Protein AF-A0A561WAS8-F1 (afdb_monomer_lite)

Radius of gyration: 36.41 Å; chains: 1; bounding box: 69×34×92 Å

Organism: Actinoplanes teichomyceticus (NCBI:txid1867)

Foldseek 3Di:
DLVVVVVPDDLVVVCVVVVHDSVVSVVVNVVVVPDPPDPPPPPPDDPPVRVVVVVVVVVVVVVVVVVVVVVVVVVVVVVVVVVVVVVVVVVVVVD

Structure (mmCIF, N/CA/C/O backbone):
data_AF-A0A561WAS8-F1
#
_entry.id   AF-A0A561WAS8-F1
#
loop_
_atom_site.group_PDB
_atom_site.id
_atom_site.type_symbol
_atom_site.label_atom_id
_atom_site.label_alt_id
_atom_site.label_comp_id
_atom_site.label_asym_id
_atom_site.label_entity_id
_atom_site.label_seq_id
_atom_site.pdbx_PDB_ins_code
_atom_site.Cartn_x
_atom_site.Cartn_y
_atom_site.Cartn_z
_atom_site.occupancy
_atom_site.B_iso_or_equiv
_atom_site.auth_seq_id
_atom_site.auth_comp_id
_atom_site.auth_asym_id
_atom_site.auth_atom_id
_atom_site.pdbx_PDB_model_num
ATOM 1 N N . MET A 1 1 ? -22.727 -6.292 29.394 1.00 58.34 1 MET A N 1
ATOM 2 C CA . MET A 1 1 ? -22.466 -7.361 30.388 1.00 58.34 1 MET A CA 1
ATOM 3 C C . MET A 1 1 ? -21.152 -7.123 31.132 1.00 58.34 1 MET A C 1
ATOM 5 O O . MET A 1 1 ? -21.225 -6.563 32.214 1.00 58.34 1 MET A O 1
ATOM 9 N N . ALA A 1 2 ? -19.965 -7.416 30.576 1.00 62.22 2 ALA A N 1
ATOM 10 C CA . ALA A 1 2 ? -18.687 -7.190 31.283 1.00 62.22 2 ALA A CA 1
ATOM 11 C C . ALA A 1 2 ? -18.408 -5.705 31.620 1.00 62.22 2 ALA A C 1
ATOM 13 O O . ALA A 1 2 ? -17.942 -5.390 32.710 1.00 62.22 2 ALA A O 1
ATOM 14 N N . SER A 1 3 ? -18.780 -4.781 30.729 1.00 68.38 3 SER A N 1
ATOM 15 C CA . SER A 1 3 ? -18.698 -3.331 30.969 1.00 68.38 3 SER A CA 1
ATOM 16 C C . SER A 1 3 ? -19.695 -2.811 32.014 1.00 68.38 3 SER A C 1
ATOM 18 O O . SER A 1 3 ? -19.414 -1.820 32.675 1.00 68.38 3 SER A O 1
ATOM 20 N N . GLU A 1 4 ? -20.847 -3.470 32.186 1.00 64.38 4 GLU A N 1
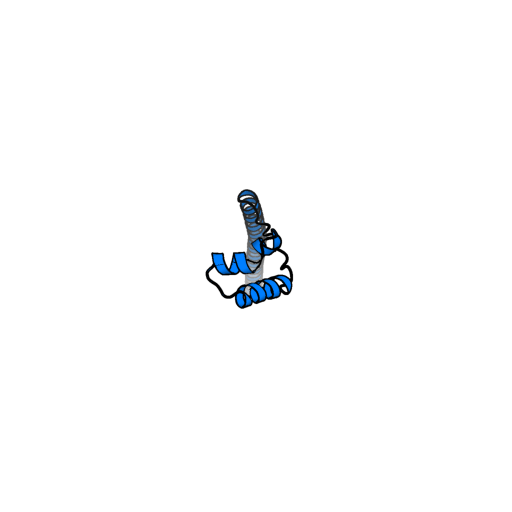ATOM 21 C CA . GLU A 1 4 ? -21.849 -3.090 33.196 1.00 64.38 4 GLU A CA 1
ATOM 22 C C . GLU A 1 4 ? -21.466 -3.608 34.588 1.00 64.38 4 GLU A C 1
ATOM 24 O O . GLU A 1 4 ? -21.681 -2.914 35.577 1.00 64.38 4 GLU A O 1
ATOM 29 N N . TYR A 1 5 ? -20.827 -4.781 34.652 1.00 67.88 5 TYR A N 1
ATOM 30 C CA . TYR A 1 5 ? -20.189 -5.279 35.871 1.00 67.88 5 TYR A CA 1
ATOM 31 C C . TYR A 1 5 ? -19.009 -4.387 36.291 1.00 67.88 5 TYR A C 1
ATOM 33 O O . TYR A 1 5 ? -18.907 -4.006 37.452 1.00 67.88 5 TYR A O 1
ATOM 41 N N . ALA A 1 6 ? -18.168 -3.953 35.341 1.00 65.75 6 ALA A N 1
ATOM 42 C CA . ALA A 1 6 ? -17.097 -2.983 35.606 1.00 65.75 6 ALA A CA 1
ATOM 43 C C . ALA A 1 6 ? -17.618 -1.604 36.067 1.00 65.75 6 ALA A C 1
ATOM 45 O O . ALA A 1 6 ? -16.899 -0.874 36.743 1.00 65.75 6 ALA A O 1
ATOM 46 N N . ALA A 1 7 ? -18.869 -1.261 35.737 1.00 75.00 7 ALA A N 1
ATOM 47 C CA . ALA A 1 7 ? -19.564 -0.066 36.221 1.00 75.00 7 ALA A CA 1
ATOM 48 C C . ALA A 1 7 ? -20.220 -0.249 37.608 1.00 75.00 7 ALA A C 1
ATOM 50 O O . ALA A 1 7 ? -20.893 0.665 38.081 1.00 75.00 7 ALA A O 1
ATOM 51 N N . GLY A 1 8 ? -20.035 -1.406 38.257 1.00 75.81 8 GLY A N 1
ATOM 52 C CA . GLY A 1 8 ? -20.471 -1.668 39.631 1.00 75.81 8 GLY A CA 1
ATOM 53 C C . GLY A 1 8 ? -21.844 -2.326 39.784 1.00 75.81 8 GLY A C 1
ATOM 54 O O . GLY A 1 8 ? -22.352 -2.366 40.900 1.00 75.81 8 GLY A O 1
ATOM 55 N N . ARG A 1 9 ? -22.463 -2.841 38.710 1.00 81.25 9 ARG A N 1
ATOM 56 C CA . ARG A 1 9 ? -23.734 -3.582 38.828 1.00 81.25 9 ARG A CA 1
ATOM 57 C C . ARG A 1 9 ? -23.536 -5.028 39.257 1.00 81.25 9 ARG A C 1
ATOM 59 O O . ARG A 1 9 ? -22.605 -5.702 38.813 1.00 81.25 9 ARG A O 1
ATOM 66 N N . GLU A 1 10 ? -24.484 -5.529 40.042 1.00 83.56 10 GLU A N 1
ATOM 67 C CA . GLU A 1 10 ? -24.478 -6.909 40.509 1.00 83.56 10 GLU A CA 1
ATOM 68 C C . GLU A 1 10 ? -24.820 -7.902 39.381 1.00 83.56 10 GLU A C 1
ATOM 70 O O . GLU A 1 10 ? -25.714 -7.691 38.560 1.00 83.56 10 GLU A O 1
ATOM 75 N N . ILE A 1 11 ? -24.115 -9.037 39.359 1.00 79.38 11 ILE A N 1
ATOM 76 C CA . ILE A 1 11 ? -24.309 -10.137 38.396 1.00 79.38 11 ILE A CA 1
ATOM 77 C C . ILE A 1 11 ? -25.776 -10.619 38.310 1.00 79.38 11 ILE A C 1
ATOM 79 O O . ILE A 1 11 ? -26.252 -10.790 37.184 1.00 79.38 11 ILE A O 1
ATOM 83 N N . PRO A 1 12 ? -26.518 -10.835 39.420 1.00 81.00 12 PRO A N 1
ATOM 84 C CA . PRO A 1 12 ? -27.930 -11.226 39.349 1.00 81.00 12 PRO A CA 1
ATOM 85 C C . PRO A 1 12 ? -28.828 -10.186 38.661 1.00 81.00 12 PRO A C 1
ATOM 87 O O . PRO A 1 12 ? -29.758 -10.569 37.954 1.00 81.00 12 PRO A O 1
ATOM 90 N N . GLU A 1 13 ? -28.533 -8.891 38.791 1.00 81.31 13 GLU A N 1
ATOM 91 C CA . GLU A 1 13 ? -29.290 -7.821 38.126 1.00 81.31 13 GLU A CA 1
ATOM 92 C C . GLU A 1 13 ? -29.055 -7.835 36.606 1.00 81.31 13 GLU A C 1
ATOM 94 O O . GLU A 1 13 ? -29.990 -7.724 35.814 1.00 81.31 13 GLU A O 1
ATOM 99 N N . ILE A 1 14 ? -27.804 -8.051 36.184 1.00 77.31 14 ILE A N 1
ATOM 100 C CA . ILE A 1 14 ? -27.436 -8.196 34.768 1.00 77.31 14 ILE A CA 1
ATOM 101 C C . ILE A 1 14 ? -28.097 -9.452 34.178 1.00 77.31 14 ILE A C 1
ATOM 103 O O . ILE A 1 14 ? -28.643 -9.405 33.078 1.00 77.31 14 ILE A O 1
ATOM 107 N N . ALA A 1 15 ? -28.084 -10.564 34.913 1.00 82.75 15 ALA A N 1
ATOM 108 C CA . ALA A 1 15 ? -28.715 -11.814 34.501 1.00 82.75 15 ALA A CA 1
ATOM 109 C C . ALA A 1 15 ? -30.227 -11.647 34.271 1.00 82.75 15 ALA A C 1
ATOM 111 O O . ALA A 1 15 ? -30.727 -12.022 33.213 1.00 82.75 15 ALA A O 1
ATOM 112 N N . ALA A 1 16 ? -30.927 -11.000 35.208 1.00 83.31 16 ALA A N 1
ATOM 113 C CA . ALA A 1 16 ? -32.357 -10.720 35.093 1.00 83.31 16 ALA A CA 1
ATOM 114 C C . ALA A 1 16 ? -32.680 -9.765 33.931 1.00 83.31 16 ALA A C 1
ATOM 116 O O . ALA A 1 16 ? -33.654 -9.964 33.212 1.00 83.31 16 ALA A O 1
ATOM 117 N N . ARG A 1 17 ? -31.848 -8.741 33.707 1.00 84.31 17 ARG A N 1
ATOM 118 C CA . ARG A 1 17 ? -32.068 -7.744 32.648 1.00 84.31 17 ARG A CA 1
ATOM 119 C C . ARG A 1 17 ? -31.929 -8.313 31.239 1.00 84.31 17 ARG A C 1
ATOM 121 O O . ARG A 1 17 ? -32.620 -7.862 30.330 1.00 84.31 17 ARG A O 1
ATOM 128 N N . TYR A 1 18 ? -31.004 -9.247 31.055 1.00 83.06 18 TYR A N 1
ATOM 129 C CA . TYR A 1 18 ? -30.748 -9.881 29.763 1.00 83.06 18 TYR A CA 1
ATOM 130 C C . TYR A 1 18 ? -31.443 -11.241 29.617 1.00 83.06 18 TYR A C 1
ATOM 132 O O . TYR A 1 18 ? -31.227 -11.895 28.602 1.00 83.06 18 TYR A O 1
ATOM 140 N N . ASP A 1 19 ? -32.251 -11.649 30.603 1.00 89.19 19 ASP A N 1
ATOM 141 C CA . ASP A 1 19 ? -32.928 -12.951 30.665 1.00 89.19 19 ASP A CA 1
ATOM 142 C C . ASP A 1 19 ? -31.974 -14.133 30.404 1.00 89.19 19 ASP A C 1
ATOM 144 O O . ASP A 1 19 ? -32.243 -15.058 29.639 1.00 89.19 19 ASP A O 1
ATOM 148 N N . VAL A 1 20 ? -30.787 -14.071 31.014 1.00 88.25 20 VAL A N 1
ATOM 149 C CA . VAL A 1 20 ? -29.738 -15.090 30.874 1.00 88.25 20 VAL A CA 1
ATOM 150 C C . VAL A 1 20 ? -29.371 -15.683 32.231 1.00 88.25 20 VAL A C 1
ATOM 152 O O . VAL A 1 20 ? -29.386 -14.978 33.240 1.00 88.25 20 VAL A O 1
ATOM 155 N N . PRO A 1 21 ? -28.964 -16.964 32.295 1.00 88.25 21 PRO A N 1
ATOM 156 C CA . PRO A 1 21 ? -28.522 -17.574 33.542 1.00 88.25 21 PRO A CA 1
ATOM 157 C C . PRO A 1 21 ? -27.341 -16.824 34.172 1.00 88.25 21 PRO A C 1
ATOM 159 O O . PRO A 1 21 ? -26.387 -16.453 33.487 1.00 88.25 21 PRO A O 1
ATOM 162 N N . VAL A 1 22 ? -27.334 -16.695 35.501 1.00 84.81 22 VAL A N 1
ATOM 163 C CA . VAL A 1 22 ? -26.232 -16.069 36.265 1.00 84.81 22 VAL A CA 1
ATOM 164 C C . VAL A 1 22 ? -24.874 -16.702 35.927 1.00 84.81 22 VAL A C 1
ATOM 166 O O . VAL A 1 22 ? -23.870 -16.004 35.782 1.00 84.81 22 VAL A O 1
ATOM 169 N N . ALA A 1 23 ? -24.848 -18.023 35.726 1.00 85.62 23 ALA A N 1
ATOM 170 C CA . ALA A 1 23 ? -23.650 -18.758 35.323 1.00 85.62 23 ALA A CA 1
ATOM 171 C C . ALA A 1 23 ? -23.095 -18.305 33.959 1.00 85.62 23 ALA A C 1
ATOM 173 O O . ALA A 1 23 ? -21.880 -18.264 33.773 1.00 85.62 23 ALA A O 1
ATOM 174 N N . TYR A 1 24 ? -23.969 -17.921 33.023 1.00 83.12 24 TYR A N 1
ATOM 175 C CA . TYR A 1 24 ? -23.568 -17.398 31.719 1.00 83.12 24 TYR A CA 1
ATOM 176 C C . TYR A 1 24 ? -22.899 -16.028 31.862 1.00 83.12 24 TYR A C 1
ATOM 178 O O . TYR A 1 24 ? -21.814 -15.816 31.328 1.00 83.12 24 TYR A O 1
ATOM 186 N N . VAL A 1 25 ? -23.484 -15.128 32.660 1.00 80.94 25 VAL A N 1
ATOM 187 C CA . VAL A 1 25 ? -22.896 -13.805 32.932 1.00 80.94 25 VAL A CA 1
ATOM 188 C C . VAL A 1 25 ? -21.525 -13.942 33.599 1.00 80.94 25 VAL A C 1
ATOM 190 O O . VAL A 1 25 ? -20.582 -13.262 33.199 1.00 80.94 25 VAL A O 1
ATOM 193 N N . LYS A 1 26 ? -21.384 -14.866 34.559 1.00 84.50 26 LYS A N 1
ATOM 194 C CA . LYS A 1 26 ? -20.105 -15.149 35.225 1.00 84.50 26 LYS A CA 1
ATOM 195 C C . LYS A 1 26 ? -19.036 -15.625 34.236 1.00 84.50 26 LYS A C 1
ATOM 197 O O . LYS A 1 26 ? -17.936 -15.080 34.233 1.00 84.50 26 LYS A O 1
ATOM 202 N N . ARG A 1 27 ? -19.380 -16.560 33.345 1.00 84.19 27 ARG A N 1
ATOM 203 C CA . ARG A 1 27 ? -18.473 -17.052 32.297 1.00 84.19 27 ARG A CA 1
ATOM 204 C C . ARG A 1 27 ? -18.036 -15.941 31.340 1.00 84.19 27 ARG A C 1
ATOM 206 O O . ARG A 1 27 ? -16.860 -15.855 31.017 1.00 84.19 27 ARG A O 1
ATOM 213 N N . VAL A 1 28 ? -18.955 -15.064 30.932 1.00 80.12 28 VAL A N 1
ATOM 214 C CA . VAL A 1 28 ? -18.650 -13.916 30.057 1.00 80.12 28 VAL A CA 1
ATOM 215 C C . VAL A 1 28 ? -17.698 -12.925 30.736 1.00 80.12 28 VAL A C 1
ATOM 217 O O . VAL A 1 28 ? -16.834 -12.356 30.073 1.00 80.12 28 VAL A O 1
ATOM 220 N N . ILE A 1 29 ? -17.831 -12.714 32.049 1.00 80.81 29 ILE A N 1
ATOM 221 C CA . ILE A 1 29 ? -16.916 -11.859 32.821 1.00 80.81 29 ILE A CA 1
ATOM 222 C C . ILE A 1 29 ? -15.534 -12.512 32.942 1.00 80.81 29 ILE A C 1
ATOM 224 O O . ILE A 1 29 ? -14.532 -11.837 32.726 1.00 80.81 29 ILE A O 1
ATOM 228 N N . GLU A 1 30 ? -15.470 -13.810 33.246 1.00 82.44 30 GLU A N 1
ATOM 229 C CA . GLU A 1 30 ? -14.210 -14.563 33.327 1.00 82.44 30 GLU A CA 1
ATOM 230 C C . GLU A 1 30 ? -13.475 -14.586 31.978 1.00 82.44 30 GLU A C 1
ATOM 232 O O . GLU A 1 30 ? -12.271 -14.344 31.925 1.00 82.44 30 GLU A O 1
ATOM 237 N N . GLU A 1 31 ? -14.196 -14.786 30.874 1.00 78.12 31 GLU A N 1
ATOM 238 C CA . GLU A 1 31 ? -13.644 -14.760 29.516 1.00 78.12 31 GLU A CA 1
ATOM 239 C C . GLU A 1 31 ? -13.175 -13.353 29.111 1.00 78.12 31 GLU A C 1
ATOM 241 O O . GLU A 1 31 ? -12.107 -13.202 28.519 1.00 78.12 31 GLU A O 1
ATOM 246 N N . ALA A 1 32 ? -13.909 -12.305 29.501 1.00 70.88 32 ALA A N 1
ATOM 247 C CA . ALA A 1 32 ? -13.492 -10.919 29.292 1.00 70.88 32 ALA A CA 1
ATOM 248 C C . ALA A 1 32 ? -12.272 -10.521 30.143 1.00 70.88 32 ALA A C 1
ATOM 250 O O . ALA A 1 32 ? -11.468 -9.705 29.699 1.00 70.88 32 ALA A O 1
ATOM 251 N N . ALA A 1 33 ? -12.121 -11.090 31.343 1.00 70.25 33 ALA A N 1
ATOM 252 C CA . ALA A 1 33 ? -10.961 -10.876 32.209 1.00 70.25 33 ALA A CA 1
ATOM 253 C C . ALA A 1 33 ? -9.722 -11.662 31.742 1.00 70.25 33 ALA A C 1
ATOM 255 O O . ALA A 1 33 ? -8.597 -11.202 31.929 1.00 70.25 33 ALA A O 1
ATOM 256 N N . ALA A 1 34 ? -9.922 -12.835 31.133 1.00 69.94 34 ALA A N 1
ATOM 257 C CA . ALA A 1 34 ? -8.858 -13.676 30.588 1.00 69.94 34 ALA A CA 1
ATOM 258 C C . ALA A 1 34 ? -8.419 -13.269 29.171 1.00 69.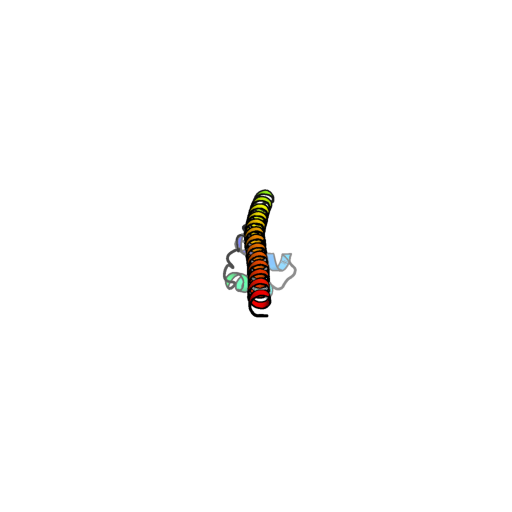94 34 ALA A C 1
ATOM 260 O O . ALA A 1 34 ? -7.336 -13.658 28.728 1.00 69.94 34 ALA A O 1
ATOM 261 N N . ALA A 1 35 ? -9.232 -12.497 28.445 1.00 65.12 35 ALA A N 1
ATOM 262 C CA . ALA A 1 35 ? -8.861 -11.987 27.136 1.00 65.12 35 ALA A CA 1
ATOM 263 C C . ALA A 1 35 ? -7.695 -10.989 27.282 1.00 65.12 35 ALA A C 1
ATOM 265 O O . ALA A 1 35 ? -7.854 -9.954 27.937 1.00 65.12 35 ALA A O 1
ATOM 266 N N . PRO A 1 36 ? -6.521 -11.240 26.667 1.00 55.34 36 PRO A N 1
ATOM 267 C CA . PRO A 1 36 ? -5.472 -10.235 26.627 1.00 55.34 36 PRO A CA 1
ATOM 268 C C . PRO A 1 36 ? -6.047 -9.004 25.930 1.00 55.34 36 PRO A C 1
ATOM 270 O O . PRO A 1 36 ? -6.623 -9.126 24.847 1.00 55.34 36 PRO A O 1
ATOM 273 N N . LEU A 1 37 ? -5.905 -7.836 26.564 1.00 61.16 37 LEU A N 1
ATOM 274 C CA . LEU A 1 37 ? -6.212 -6.533 25.981 1.00 61.16 37 LEU A CA 1
ATOM 275 C C . LEU A 1 37 ? -5.508 -6.459 24.626 1.00 61.16 37 LEU A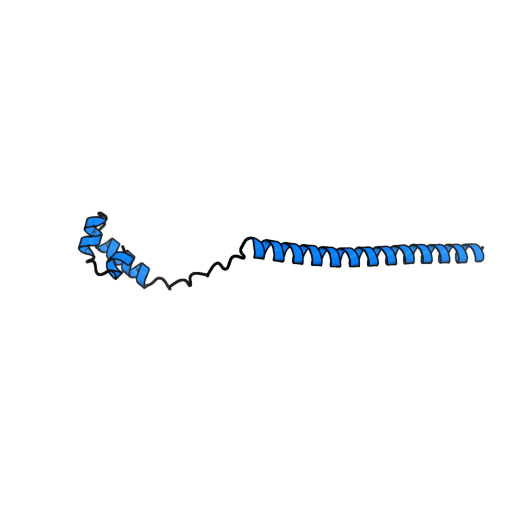 C 1
ATOM 277 O O . LEU A 1 37 ? -4.313 -6.168 24.555 1.00 61.16 37 LEU A O 1
ATOM 281 N N . GLN A 1 38 ? -6.217 -6.795 23.547 1.00 55.81 38 GLN A N 1
ATOM 282 C CA . GLN A 1 38 ? -5.643 -6.689 22.221 1.00 55.81 38 GLN A CA 1
ATOM 283 C C . GLN A 1 38 ? -5.326 -5.209 22.043 1.00 55.81 38 GLN A C 1
ATOM 285 O O . GLN A 1 38 ? -6.236 -4.385 22.195 1.00 55.81 38 GLN A O 1
ATOM 290 N N . PRO A 1 39 ? -4.062 -4.838 21.773 1.00 51.66 39 PRO A N 1
ATOM 291 C CA . PRO A 1 39 ? -3.746 -3.455 21.507 1.00 51.66 39 PRO A CA 1
ATOM 292 C C . PRO A 1 39 ? -4.622 -3.059 20.331 1.00 51.66 39 PRO A C 1
ATOM 294 O O . PRO A 1 39 ? -4.537 -3.659 19.255 1.00 51.66 39 PRO A O 1
ATOM 297 N N . VAL A 1 40 ? -5.511 -2.092 20.561 1.00 56.06 40 VAL A N 1
ATOM 298 C CA . VAL A 1 40 ? -6.261 -1.433 19.502 1.00 56.06 40 VAL A CA 1
ATOM 299 C C . VAL A 1 40 ? -5.195 -0.949 18.535 1.00 56.06 40 VAL A C 1
ATOM 301 O O . VAL A 1 40 ? -4.508 0.031 18.814 1.00 56.06 40 VAL A O 1
ATOM 304 N N . ARG A 1 41 ? -4.968 -1.694 17.443 1.00 54.91 41 ARG A N 1
ATOM 305 C CA . ARG A 1 41 ? -4.079 -1.269 16.366 1.00 54.91 41 ARG A CA 1
ATOM 306 C C . ARG A 1 41 ? -4.665 0.049 15.912 1.00 54.91 41 ARG A C 1
ATOM 308 O O . ARG A 1 41 ? -5.681 0.056 15.219 1.00 54.91 41 ARG A O 1
ATOM 315 N N . SER A 1 42 ? -4.070 1.148 16.363 1.00 53.72 42 SER A N 1
ATOM 316 C CA . SER A 1 42 ? -4.418 2.484 15.922 1.00 53.72 42 SER A CA 1
ATOM 317 C C . SER A 1 42 ? -4.302 2.445 14.407 1.00 53.72 42 SER A C 1
ATOM 319 O O . SER A 1 42 ? -3.199 2.327 13.865 1.00 53.72 42 SER A O 1
ATOM 321 N N . ARG A 1 43 ? -5.442 2.413 13.719 1.00 60.03 43 ARG A N 1
ATOM 322 C CA . ARG A 1 43 ? -5.494 2.478 12.265 1.00 60.03 43 ARG A CA 1
ATOM 323 C C . ARG A 1 43 ? -5.142 3.914 11.905 1.00 60.03 43 ARG A C 1
ATOM 325 O O . ARG A 1 43 ? -6.025 4.739 11.712 1.00 60.03 43 ARG A O 1
ATOM 332 N N . TRP A 1 44 ? -3.849 4.223 11.884 1.00 60.88 44 TRP A N 1
ATOM 333 C CA . TRP A 1 44 ? -3.347 5.457 11.297 1.00 60.88 44 TRP A CA 1
ATOM 334 C C . TRP A 1 44 ? -3.594 5.354 9.797 1.00 60.88 44 TRP A C 1
ATOM 336 O O . TRP A 1 44 ? -2.821 4.747 9.061 1.00 60.88 44 TRP A O 1
ATOM 346 N N . SER A 1 45 ? -4.734 5.871 9.357 1.00 68.31 45 SER A N 1
ATOM 347 C CA . SER A 1 45 ? -5.028 6.045 7.944 1.00 68.31 45 SER A CA 1
ATOM 348 C C . SER A 1 45 ? -4.574 7.433 7.529 1.00 68.31 45 SER A C 1
ATOM 350 O O . SER A 1 45 ? -4.940 8.424 8.166 1.00 68.31 45 SER A O 1
ATOM 352 N N . LEU A 1 46 ? -3.818 7.517 6.440 1.00 69.38 46 LEU A N 1
ATOM 353 C CA . LEU A 1 46 ? -3.568 8.790 5.782 1.00 69.38 46 LEU A CA 1
ATOM 354 C C . LEU A 1 46 ? -4.916 9.379 5.349 1.00 69.38 46 LEU A C 1
ATOM 356 O O . LEU A 1 46 ? -5.694 8.732 4.646 1.00 69.38 46 LEU A O 1
ATOM 360 N N . GLY A 1 47 ? -5.199 10.606 5.789 1.00 71.94 47 GLY A N 1
ATOM 361 C CA . GLY A 1 47 ? -6.351 11.357 5.298 1.00 71.94 47 GLY A CA 1
ATOM 362 C C . GLY A 1 47 ? -6.257 11.586 3.786 1.00 71.94 47 GLY A C 1
ATOM 363 O O . GLY A 1 47 ? -5.214 11.371 3.167 1.00 71.94 47 GLY A O 1
ATOM 364 N N . TYR A 1 48 ? -7.335 12.077 3.180 1.00 74.38 48 TYR A N 1
ATOM 365 C CA . TYR A 1 48 ? -7.428 12.294 1.730 1.00 74.38 48 TYR A CA 1
ATOM 366 C C . TYR A 1 48 ? -6.223 13.047 1.128 1.00 74.38 48 TYR A C 1
ATOM 368 O O . TYR A 1 48 ? -5.704 12.660 0.081 1.00 74.38 48 TYR A O 1
ATOM 376 N N . GLN A 1 49 ? -5.723 14.080 1.814 1.00 78.38 49 GLN A N 1
ATOM 377 C CA . GLN A 1 49 ? -4.540 14.826 1.374 1.00 78.38 49 GLN A CA 1
ATOM 378 C C . GLN A 1 49 ? -3.246 14.005 1.460 1.00 78.38 49 GLN A C 1
ATOM 380 O O . GLN A 1 49 ? -2.443 14.041 0.530 1.00 78.38 49 GLN A O 1
ATOM 385 N N . GLY A 1 50 ? -3.074 13.219 2.527 1.00 74.19 50 GLY A N 1
ATOM 386 C CA . GLY A 1 50 ? -1.933 12.316 2.679 1.00 74.19 50 GLY A CA 1
ATOM 387 C C . GLY A 1 50 ? -1.910 11.242 1.593 1.00 74.19 50 GLY A C 1
ATOM 388 O O . GLY A 1 50 ? -0.866 10.987 0.998 1.00 74.19 50 GLY A O 1
ATOM 389 N N . ASN A 1 51 ? -3.079 10.692 1.249 1.00 82.56 51 ASN A N 1
ATOM 390 C CA . ASN A 1 51 ? -3.202 9.755 0.135 1.00 82.56 51 ASN A CA 1
ATOM 391 C C . ASN A 1 51 ? -2.856 10.407 -1.209 1.00 82.56 51 ASN A C 1
ATOM 393 O O . ASN A 1 51 ? -2.122 9.804 -1.983 1.00 82.56 51 ASN A O 1
ATOM 397 N N . ARG A 1 52 ? -3.309 11.640 -1.487 1.00 75.81 52 ARG A N 1
ATOM 398 C CA . ARG A 1 52 ? -2.945 12.356 -2.728 1.00 75.81 52 ARG A CA 1
ATOM 399 C C . ARG A 1 52 ? -1.447 12.644 -2.824 1.00 75.81 52 ARG A C 1
ATOM 401 O O . ARG A 1 52 ? -0.879 12.471 -3.899 1.00 75.81 52 ARG A O 1
ATOM 408 N N . ALA A 1 53 ? -0.813 13.053 -1.725 1.00 79.31 53 ALA A N 1
ATOM 409 C CA . ALA A 1 53 ? 0.627 13.305 -1.686 1.00 79.31 53 ALA A CA 1
ATOM 410 C C . ALA A 1 53 ? 1.433 12.024 -1.952 1.00 79.31 53 ALA A C 1
ATOM 412 O O . ALA A 1 53 ? 2.371 12.031 -2.749 1.00 79.31 53 ALA A O 1
ATOM 413 N N . LEU A 1 54 ? 1.021 10.906 -1.348 1.00 82.06 54 LEU A N 1
ATOM 414 C CA . LEU A 1 54 ? 1.648 9.606 -1.566 1.00 82.06 54 LEU A CA 1
ATOM 415 C C . LEU A 1 54 ? 1.471 9.126 -3.014 1.00 82.06 54 LEU A C 1
ATOM 417 O O . LEU A 1 54 ? 2.429 8.667 -3.630 1.00 82.06 54 LEU A O 1
ATOM 421 N N . LEU A 1 55 ? 0.280 9.307 -3.591 1.00 85.12 55 LEU A N 1
ATOM 422 C CA . LEU A 1 55 ? 0.003 8.973 -4.991 1.00 85.12 55 LEU A CA 1
ATOM 423 C C . LEU A 1 55 ? 0.874 9.792 -5.955 1.00 85.12 55 LEU A C 1
ATOM 425 O O . LEU A 1 55 ? 1.439 9.233 -6.891 1.00 85.12 55 LEU A O 1
ATOM 429 N N . ALA A 1 56 ? 1.040 11.093 -5.701 1.00 81.25 56 ALA A N 1
ATOM 430 C CA . ALA A 1 56 ? 1.900 11.960 -6.505 1.00 81.25 56 ALA A CA 1
ATOM 431 C C . ALA A 1 56 ? 3.378 11.541 -6.438 1.00 81.25 56 ALA A C 1
ATOM 433 O O . ALA A 1 56 ? 4.046 11.486 -7.469 1.00 81.25 56 ALA A O 1
ATOM 434 N N . LEU A 1 57 ? 3.877 11.188 -5.249 1.00 87.50 57 LEU A N 1
ATOM 435 C CA . LEU A 1 57 ? 5.241 10.682 -5.068 1.00 87.50 57 LEU A CA 1
ATOM 436 C C . LEU A 1 57 ? 5.473 9.366 -5.816 1.00 87.50 57 LEU A C 1
ATOM 438 O O . LEU A 1 57 ? 6.480 9.217 -6.507 1.00 87.50 57 LEU A O 1
ATOM 442 N N . VAL A 1 58 ? 4.529 8.428 -5.718 1.00 85.75 58 VAL A N 1
ATOM 443 C CA . VAL A 1 58 ? 4.607 7.134 -6.411 1.00 85.75 58 VAL A CA 1
ATOM 444 C C . VAL A 1 58 ? 4.595 7.326 -7.928 1.00 85.75 58 VAL A C 1
ATOM 446 O O . VAL A 1 58 ? 5.427 6.743 -8.625 1.00 85.75 58 VAL A O 1
ATOM 449 N N . LEU A 1 59 ? 3.707 8.181 -8.445 1.00 79.50 59 LEU A N 1
ATOM 450 C CA . LEU A 1 59 ? 3.649 8.503 -9.872 1.00 79.50 59 LEU A CA 1
ATOM 451 C C . LEU A 1 59 ? 4.931 9.191 -10.358 1.00 79.50 59 LEU A C 1
ATOM 453 O O . LEU A 1 59 ? 5.450 8.831 -11.412 1.00 79.50 59 LEU A O 1
ATOM 457 N N . GLY A 1 60 ? 5.481 10.128 -9.581 1.00 75.75 60 GLY A N 1
ATOM 458 C CA . GLY A 1 60 ? 6.747 10.791 -9.898 1.00 75.75 60 GLY A CA 1
ATOM 459 C C . GLY A 1 60 ? 7.929 9.819 -9.943 1.00 75.75 60 GLY A C 1
ATOM 460 O O . GLY A 1 60 ? 8.742 9.875 -10.864 1.00 75.75 60 GLY A O 1
ATOM 461 N N . TRP A 1 61 ? 8.000 8.875 -9.001 1.00 80.19 61 TRP A N 1
ATOM 462 C CA . TRP A 1 61 ? 9.041 7.844 -8.980 1.00 80.19 61 TRP A CA 1
ATOM 463 C C . TRP A 1 61 ? 8.930 6.870 -10.161 1.00 80.19 61 TRP A C 1
ATOM 465 O O . TRP A 1 61 ? 9.938 6.540 -10.793 1.00 80.19 61 TRP A O 1
ATOM 475 N N . LEU A 1 62 ? 7.708 6.449 -10.503 1.00 75.06 62 LEU A N 1
ATOM 476 C CA . LEU A 1 62 ? 7.437 5.624 -11.683 1.00 75.06 62 LEU A CA 1
ATOM 477 C C . LEU A 1 62 ? 7.823 6.347 -12.975 1.00 75.06 62 LEU A C 1
ATOM 479 O O . LEU A 1 62 ? 8.487 5.754 -13.822 1.00 75.06 62 LEU A O 1
ATOM 483 N N . ALA A 1 63 ? 7.470 7.628 -13.105 1.00 74.44 63 ALA A N 1
ATOM 484 C CA . ALA A 1 63 ? 7.846 8.446 -14.253 1.00 74.44 63 ALA A CA 1
ATOM 485 C C . ALA A 1 63 ? 9.371 8.586 -14.367 1.00 74.44 63 ALA A C 1
ATOM 487 O O . ALA A 1 63 ? 9.927 8.385 -15.443 1.00 74.44 63 ALA A O 1
ATOM 488 N N . TRP A 1 64 ? 10.069 8.839 -13.256 1.00 72.94 64 TRP A N 1
ATOM 489 C CA . TRP A 1 64 ? 11.532 8.899 -13.228 1.00 72.94 64 TRP A CA 1
ATOM 490 C C . TRP A 1 64 ? 12.176 7.583 -13.688 1.00 72.94 64 TRP A C 1
ATOM 492 O O . TRP A 1 64 ? 13.093 7.577 -14.513 1.00 72.94 64 TRP A O 1
ATOM 502 N N . ARG A 1 65 ? 11.681 6.443 -13.189 1.00 75.00 65 ARG A N 1
ATOM 503 C CA . ARG A 1 65 ? 12.154 5.112 -13.596 1.00 75.00 65 ARG A CA 1
ATOM 504 C C . ARG A 1 65 ? 11.856 4.805 -15.062 1.00 75.00 65 ARG A C 1
ATOM 506 O O . ARG A 1 65 ? 12.722 4.256 -15.741 1.00 75.00 65 ARG A O 1
ATOM 513 N N . ALA A 1 66 ? 10.672 5.169 -15.548 1.00 70.75 66 ALA A N 1
ATOM 514 C CA . ALA A 1 66 ? 10.283 4.994 -16.943 1.00 70.75 66 ALA A CA 1
ATOM 515 C C . ALA A 1 66 ? 11.161 5.833 -17.881 1.00 70.75 66 ALA A C 1
ATOM 517 O O . ALA A 1 66 ? 11.625 5.320 -18.897 1.00 70.75 66 ALA A O 1
ATOM 518 N N . SER A 1 67 ? 11.476 7.076 -17.505 1.00 70.94 67 SER A N 1
ATOM 519 C CA . SER A 1 67 ? 12.415 7.924 -18.244 1.00 70.94 67 SER A CA 1
ATOM 520 C C . SER A 1 67 ? 13.803 7.292 -18.323 1.00 70.94 67 SER A C 1
ATOM 522 O O . SER A 1 67 ? 14.378 7.225 -19.403 1.00 70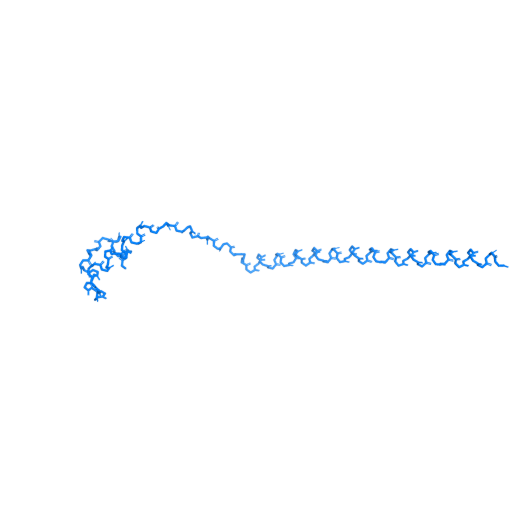.94 67 SER A O 1
ATOM 524 N N . GLY A 1 68 ? 14.317 6.740 -17.218 1.00 70.12 68 GLY A N 1
ATOM 525 C CA . GLY A 1 68 ? 15.582 5.998 -17.230 1.00 70.12 68 GLY A CA 1
ATOM 526 C C . GLY A 1 68 ? 15.562 4.797 -18.183 1.00 70.12 68 GLY A C 1
ATOM 527 O O . GLY A 1 68 ? 16.515 4.591 -18.930 1.00 70.12 68 GLY A O 1
ATOM 528 N N . ALA A 1 69 ? 14.463 4.038 -18.213 1.00 66.56 69 ALA A N 1
ATOM 529 C CA . ALA A 1 69 ? 14.303 2.911 -19.131 1.00 66.56 69 ALA A CA 1
ATOM 530 C C . ALA A 1 69 ? 14.249 3.359 -20.602 1.00 66.56 69 ALA A C 1
ATOM 532 O O . ALA A 1 69 ? 14.912 2.752 -21.440 1.00 66.56 69 ALA A O 1
ATOM 533 N N . LEU A 1 70 ? 13.520 4.434 -20.921 1.00 68.06 70 LEU A N 1
ATOM 534 C CA . LEU A 1 70 ? 13.466 5.002 -22.274 1.00 68.06 70 LEU A CA 1
ATOM 535 C C . LEU A 1 70 ? 14.847 5.456 -22.754 1.00 68.06 70 LEU A C 1
ATOM 537 O O . LEU A 1 70 ? 15.214 5.181 -23.898 1.00 68.06 70 LEU A O 1
ATOM 541 N N . THR A 1 71 ? 15.634 6.080 -21.875 1.00 69.81 71 THR A N 1
ATOM 542 C CA . THR A 1 71 ? 17.017 6.476 -22.165 1.00 69.81 71 THR A CA 1
ATOM 543 C C . THR A 1 71 ? 17.902 5.254 -22.414 1.00 69.81 71 THR A C 1
ATOM 545 O O . THR A 1 71 ? 18.634 5.209 -23.397 1.00 69.81 71 THR A O 1
ATOM 548 N N . VAL A 1 72 ? 17.805 4.210 -21.587 1.00 75.31 72 VAL A N 1
ATOM 549 C CA . VAL A 1 72 ? 18.574 2.969 -21.794 1.00 75.31 72 VAL A CA 1
ATOM 550 C C . VAL A 1 72 ? 18.215 2.312 -23.130 1.00 75.31 72 VAL A C 1
ATOM 552 O O . VAL A 1 72 ? 19.112 1.957 -23.893 1.00 75.31 72 VAL A O 1
ATOM 555 N N . TRP A 1 73 ? 16.926 2.201 -23.459 1.00 72.81 73 TRP A N 1
ATOM 556 C CA . TRP A 1 73 ? 16.482 1.604 -24.722 1.00 72.81 73 TRP A CA 1
ATOM 557 C C . TRP A 1 73 ? 16.921 2.409 -25.944 1.00 72.81 73 TRP A C 1
ATOM 559 O O . TRP A 1 73 ? 17.346 1.815 -26.933 1.00 72.81 73 TRP A O 1
ATOM 569 N N . THR A 1 74 ? 16.887 3.742 -25.879 1.00 74.88 74 THR A N 1
ATOM 570 C CA . THR A 1 74 ? 17.399 4.590 -26.968 1.00 74.88 74 THR A CA 1
ATOM 571 C C . THR A 1 74 ? 18.907 4.434 -27.150 1.00 74.88 74 THR A C 1
ATOM 573 O O . THR A 1 74 ? 19.352 4.276 -28.285 1.00 74.88 74 THR A O 1
ATOM 576 N N . PHE A 1 75 ? 19.693 4.379 -26.071 1.00 73.62 75 PHE A N 1
ATOM 577 C CA . PHE A 1 75 ? 21.134 4.107 -26.159 1.00 73.62 75 PHE A CA 1
ATOM 578 C C . PHE A 1 75 ? 21.439 2.733 -26.766 1.00 73.62 75 PHE A C 1
ATOM 580 O O . PHE A 1 75 ? 22.315 2.625 -27.623 1.00 73.62 75 PHE A O 1
ATOM 587 N N . VAL A 1 76 ? 20.700 1.693 -26.368 1.00 83.25 76 VAL A N 1
ATOM 588 C CA . VAL A 1 76 ? 20.847 0.344 -26.938 1.00 83.25 76 VAL A CA 1
ATOM 589 C C . VAL A 1 76 ? 20.528 0.350 -28.432 1.00 83.25 76 VAL A C 1
ATOM 591 O O . VAL A 1 76 ? 21.288 -0.203 -29.224 1.00 83.25 76 VAL A O 1
ATOM 594 N N . LEU A 1 77 ? 19.445 1.013 -28.841 1.00 87.25 77 LEU A N 1
ATOM 595 C CA . LEU A 1 77 ? 19.028 1.075 -30.241 1.00 87.25 77 LEU A CA 1
ATOM 596 C C . LEU A 1 77 ? 20.064 1.822 -31.096 1.00 87.25 77 LEU A C 1
ATOM 598 O O . LEU A 1 77 ? 20.461 1.327 -32.150 1.00 87.25 77 LEU A O 1
ATOM 602 N N . VAL A 1 78 ? 20.586 2.952 -30.603 1.00 87.62 78 VAL A N 1
ATOM 603 C CA . VAL A 1 78 ? 21.686 3.685 -31.251 1.00 87.62 78 VAL A CA 1
ATOM 604 C C . VAL A 1 78 ? 22.939 2.813 -31.360 1.00 87.62 78 VAL A C 1
ATOM 606 O O . VAL A 1 78 ? 23.537 2.748 -32.431 1.00 87.62 78 VAL A O 1
ATOM 609 N N . ALA A 1 79 ? 23.320 2.094 -30.302 1.00 83.44 79 ALA A N 1
ATOM 610 C CA . ALA A 1 79 ? 24.490 1.217 -30.322 1.00 83.44 79 ALA A CA 1
ATOM 611 C C . ALA A 1 79 ? 24.355 0.086 -31.357 1.00 83.44 79 ALA A C 1
ATOM 613 O O . ALA A 1 79 ? 25.305 -0.190 -32.089 1.00 83.44 79 ALA A O 1
ATOM 614 N N . VAL A 1 80 ? 23.173 -0.527 -31.472 1.00 90.38 80 VAL A N 1
ATOM 615 C CA . VAL A 1 80 ? 22.894 -1.567 -32.477 1.00 90.38 80 VAL A CA 1
ATOM 616 C C . VAL A 1 80 ? 22.958 -0.997 -33.897 1.00 90.38 80 VAL A C 1
ATOM 618 O O . VAL A 1 80 ? 23.565 -1.609 -34.778 1.00 90.38 80 VAL A O 1
ATOM 621 N N . VAL A 1 81 ? 22.390 0.188 -34.134 1.00 90.88 81 VAL A N 1
ATOM 622 C CA . VAL A 1 81 ? 22.449 0.860 -35.446 1.00 90.88 81 VAL A CA 1
ATOM 623 C C . VAL A 1 81 ? 23.889 1.216 -35.822 1.00 90.88 81 VAL A C 1
ATOM 625 O O . VAL A 1 81 ? 24.322 0.958 -36.942 1.00 90.88 81 VAL A O 1
ATOM 628 N N . VAL A 1 82 ? 24.671 1.750 -34.885 1.00 89.50 82 VAL A N 1
ATOM 629 C CA . VAL A 1 82 ? 26.084 2.079 -35.124 1.00 89.50 82 VAL A CA 1
ATOM 630 C C . VAL A 1 82 ? 26.897 0.812 -35.396 1.00 89.50 82 VAL A C 1
ATOM 632 O O . VAL A 1 82 ? 27.664 0.767 -36.356 1.00 89.50 82 VAL A O 1
ATOM 635 N N . TYR A 1 83 ? 26.700 -0.243 -34.605 1.00 90.50 83 TYR A N 1
ATOM 636 C CA . TYR A 1 83 ? 27.392 -1.517 -34.793 1.00 90.50 83 TYR A CA 1
ATOM 637 C C . TYR A 1 83 ? 27.076 -2.160 -36.151 1.00 90.50 83 TYR A C 1
ATOM 639 O O . TYR A 1 83 ? 27.980 -2.627 -36.850 1.00 90.50 83 TYR A O 1
ATOM 647 N N . THR A 1 84 ? 25.804 -2.152 -36.555 1.00 87.12 84 THR A N 1
ATOM 648 C CA . THR A 1 84 ? 25.382 -2.670 -37.864 1.00 87.12 84 THR A CA 1
ATOM 649 C C . THR A 1 84 ? 25.950 -1.832 -39.007 1.00 87.12 84 THR A C 1
ATOM 651 O O . THR A 1 84 ? 26.511 -2.403 -39.940 1.00 87.12 84 THR A O 1
ATOM 654 N N . ALA A 1 85 ? 25.921 -0.499 -38.914 1.00 82.94 85 ALA A N 1
ATOM 655 C CA . ALA A 1 85 ? 26.522 0.385 -39.913 1.00 82.94 85 ALA A CA 1
ATOM 656 C C . ALA A 1 85 ? 28.034 0.145 -40.072 1.00 82.94 85 ALA A C 1
ATOM 658 O O . ALA A 1 85 ? 28.523 -0.008 -41.192 1.00 82.94 85 ALA A O 1
ATOM 659 N N . ILE A 1 86 ? 28.773 0.036 -38.963 1.00 88.06 86 ILE A N 1
ATOM 660 C CA . ILE A 1 86 ? 30.210 -0.275 -38.978 1.00 88.06 86 ILE A CA 1
ATOM 661 C C . ILE A 1 86 ? 30.461 -1.640 -39.630 1.00 88.06 86 ILE A C 1
ATOM 663 O O . ILE A 1 86 ? 31.337 -1.767 -40.486 1.00 88.06 86 ILE A O 1
ATOM 667 N N . SER A 1 87 ? 29.672 -2.654 -39.269 1.00 83.75 87 SER A N 1
ATOM 668 C CA . SER A 1 87 ? 29.805 -4.009 -39.817 1.00 83.75 87 SER A CA 1
ATOM 669 C C . SER A 1 87 ? 29.557 -4.046 -41.327 1.00 83.75 87 SER A C 1
ATOM 671 O O . SER A 1 87 ? 30.306 -4.702 -42.050 1.00 83.75 87 SER A O 1
ATOM 673 N N . VAL A 1 88 ? 28.565 -3.296 -41.822 1.00 87.31 88 VAL A N 1
ATOM 674 C CA . VAL A 1 88 ? 28.294 -3.155 -43.262 1.00 87.31 88 VAL A CA 1
ATOM 675 C C . VAL A 1 88 ? 29.452 -2.459 -43.974 1.00 87.31 88 VAL A C 1
ATOM 677 O O . VAL A 1 88 ? 29.913 -2.953 -44.998 1.00 87.31 88 VAL A O 1
ATOM 680 N N . VAL A 1 89 ? 29.974 -1.357 -43.429 1.00 82.12 89 VAL A N 1
ATOM 681 C CA . VAL A 1 89 ? 31.110 -0.631 -44.027 1.00 82.12 89 VAL A CA 1
ATOM 682 C C . VAL A 1 89 ? 32.362 -1.510 -44.100 1.00 82.12 89 VAL A C 1
ATOM 684 O O . VAL A 1 89 ? 33.045 -1.532 -45.125 1.00 82.12 89 VAL A O 1
ATOM 687 N N . ILE A 1 90 ? 32.663 -2.265 -43.041 1.00 79.56 90 ILE A N 1
ATOM 688 C CA . ILE A 1 90 ? 33.798 -3.198 -43.025 1.00 79.56 90 ILE A CA 1
ATOM 689 C C . ILE A 1 90 ? 33.564 -4.356 -44.003 1.00 79.56 90 ILE A C 1
ATOM 691 O O . ILE A 1 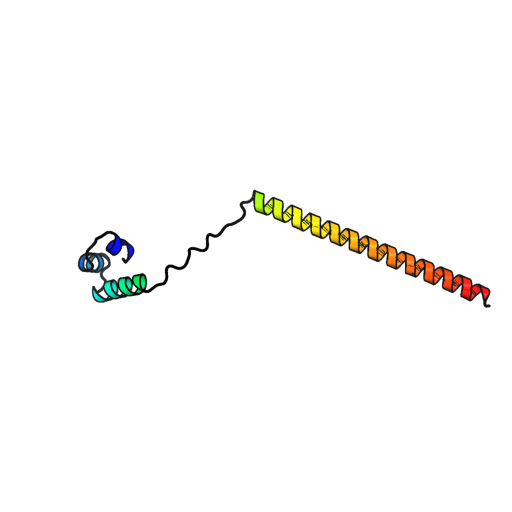90 ? 34.486 -4.735 -44.724 1.00 79.56 90 ILE A O 1
ATOM 695 N N . GLY A 1 91 ? 32.348 -4.903 -44.058 1.00 75.56 91 GLY A N 1
ATOM 696 C CA . GLY A 1 91 ? 31.982 -5.979 -44.981 1.00 75.56 91 GLY A CA 1
ATOM 697 C C . GLY A 1 91 ? 32.053 -5.562 -46.452 1.00 75.56 91 GLY A C 1
ATOM 698 O O . GLY A 1 91 ? 32.518 -6.341 -47.279 1.00 75.56 91 GLY A O 1
ATOM 699 N N . LEU A 1 92 ? 31.668 -4.322 -46.767 1.00 69.81 92 LEU A N 1
ATOM 700 C CA . LEU A 1 92 ? 31.785 -3.733 -48.104 1.00 69.81 92 LEU A CA 1
ATOM 701 C C . LEU A 1 92 ? 33.238 -3.475 -48.510 1.00 69.81 92 LEU A C 1
ATOM 703 O O . LEU A 1 92 ? 33.571 -3.658 -49.669 1.00 69.81 92 LEU A O 1
ATOM 707 N N . ARG A 1 93 ? 34.112 -3.083 -47.574 1.00 62.00 93 ARG A N 1
ATOM 708 C CA . ARG A 1 93 ? 35.547 -2.872 -47.851 1.00 62.00 93 ARG A CA 1
ATOM 709 C C . ARG A 1 93 ? 36.355 -4.161 -48.029 1.00 62.00 93 ARG A C 1
ATOM 711 O O . ARG A 1 93 ? 37.494 -4.088 -48.473 1.00 62.00 93 ARG A O 1
ATOM 718 N N . ARG A 1 94 ? 35.827 -5.308 -47.593 1.00 62.19 94 ARG A N 1
ATOM 719 C CA . ARG A 1 94 ? 36.505 -6.616 -47.671 1.00 62.19 94 ARG A CA 1
ATOM 720 C C . ARG A 1 94 ? 36.097 -7.450 -48.892 1.00 62.19 94 ARG A C 1
ATOM 722 O O . ARG A 1 94 ? 36.643 -8.537 -49.059 1.00 62.19 94 ARG A O 1
ATOM 729 N N . ARG A 1 95 ? 35.141 -6.977 -49.692 1.00 52.03 95 ARG A N 1
ATOM 730 C CA . ARG A 1 95 ? 34.826 -7.510 -51.024 1.00 52.03 95 ARG A CA 1
ATOM 731 C C . ARG A 1 95 ? 35.513 -6.664 -52.083 1.00 52.03 95 ARG A C 1
ATOM 733 O O . ARG A 1 95 ? 35.853 -7.255 -53.126 1.00 52.03 95 ARG A O 1
#

pLDDT: mean 75.66, std 10.0, range [51.66, 90.88]

Secondary structure (DSSP, 8-state):
-HHHHHTT--HH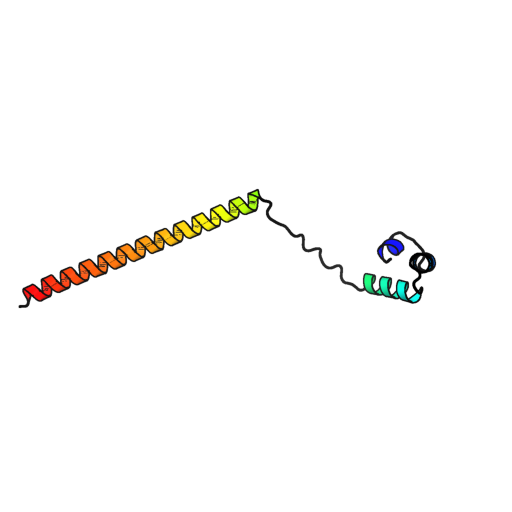HHHHHTT--HHHHHHHHHHHHHS---------PPPHHHHHHHHHHHHHHHHHHHHHHHHHHHHHHHHHHHHHHHHHHHHHHT-

Sequence (95 aa):
MASEYAAGREIPEIAARYDVPVAYVKRVIEEAAAAPLQPVRSRWSLGYQGNRALLALVLGWLAWRASGALTVWTFVLVAVVVYTAISVVIGLRRR